Protein AF-A0A9E9C545-F1 (afdb_monomer_lite)

Sequence (46 aa):
MTIVQAMQGTIQFLAEAVTRLFSPSDDQYPAVGVQPFDGDAYSQWR

Organism: NCBI:txid2016057

Structure (mmCIF, N/CA/C/O backbone):
data_AF-A0A9E9C545-F1
#
_entry.id   AF-A0A9E9C545-F1
#
loop_
_atom_site.group_PDB
_atom_site.id
_atom_site.type_symbol
_atom_site.label_atom_id
_atom_site.label_alt_id
_atom_site.label_comp_id
_atom_site.label_asym_id
_atom_site.label_entity_id
_atom_site.label_seq_id
_atom_site.pdbx_PDB_ins_code
_atom_site.Cartn_x
_atom_site.Cartn_y
_atom_site.Cartn_z
_atom_site.occupancy
_atom_site.B_iso_or_equiv
_atom_site.auth_seq_id
_atom_site.auth_comp_id
_atom_site.auth_asym_id
_atom_site.auth_atom_id
_atom_site.pdbx_PDB_model_num
ATOM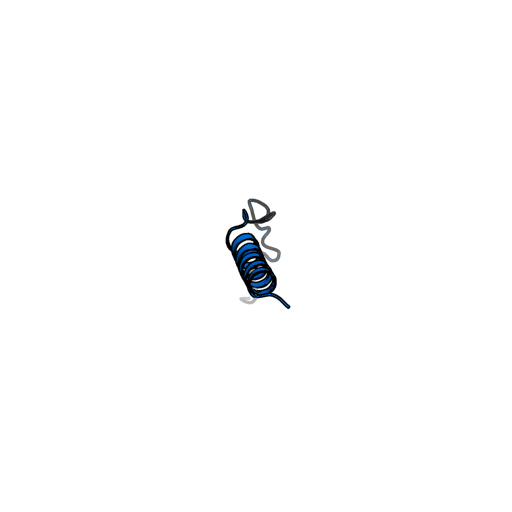 1 N N . MET A 1 1 ? -18.479 7.272 23.773 1.00 63.84 1 MET A N 1
ATOM 2 C CA . MET A 1 1 ? -18.317 6.420 22.578 1.00 63.84 1 MET A CA 1
ATOM 3 C C . MET A 1 1 ? -19.316 5.288 22.667 1.00 63.84 1 MET A C 1
ATOM 5 O O . MET A 1 1 ? -19.332 4.601 23.681 1.00 63.84 1 MET A O 1
ATOM 9 N N . THR A 1 2 ? -20.184 5.140 21.673 1.00 91.19 2 THR A N 1
ATOM 10 C CA . THR A 1 2 ? -21.137 4.022 21.614 1.00 91.19 2 THR A CA 1
ATOM 11 C C . THR A 1 2 ? -20.504 2.827 20.901 1.00 91.19 2 THR A C 1
ATOM 13 O O . THR A 1 2 ? -19.562 2.988 20.125 1.00 91.19 2 THR A O 1
ATOM 16 N N . ILE A 1 3 ? -21.031 1.620 21.131 1.00 89.50 3 ILE A N 1
ATOM 17 C CA . ILE A 1 3 ? -20.541 0.403 20.461 1.00 89.50 3 ILE A CA 1
ATOM 18 C C . ILE A 1 3 ? -20.645 0.525 18.928 1.00 89.50 3 ILE A C 1
ATOM 20 O O . ILE A 1 3 ? -19.768 0.074 18.201 1.00 89.50 3 ILE A O 1
ATOM 24 N N . VAL A 1 4 ? -21.674 1.233 18.448 1.00 93.62 4 VAL A N 1
ATOM 25 C CA . VAL A 1 4 ? -21.908 1.516 17.025 1.00 93.62 4 VAL A CA 1
ATOM 26 C C . VAL A 1 4 ? -20.788 2.378 16.440 1.00 93.62 4 VAL A C 1
ATOM 28 O O . VAL A 1 4 ? -20.290 2.081 15.359 1.00 93.62 4 VAL A O 1
ATOM 31 N N . GLN A 1 5 ? -20.352 3.410 17.169 1.00 88.50 5 GLN A N 1
ATOM 32 C CA . GLN A 1 5 ? -19.246 4.276 16.742 1.00 88.50 5 GLN A CA 1
ATOM 33 C C . GLN A 1 5 ? -17.919 3.510 16.672 1.00 88.50 5 GLN A C 1
ATOM 35 O O . GLN A 1 5 ? -17.146 3.704 15.738 1.00 88.50 5 GLN A O 1
ATOM 40 N N . ALA A 1 6 ? -17.666 2.608 17.626 1.00 91.25 6 ALA A N 1
ATOM 41 C CA . ALA A 1 6 ? -16.473 1.764 17.607 1.00 91.25 6 ALA A CA 1
ATOM 42 C C . ALA A 1 6 ? -16.471 0.808 16.399 1.00 91.25 6 ALA A C 1
ATOM 44 O O . ALA A 1 6 ? -15.466 0.704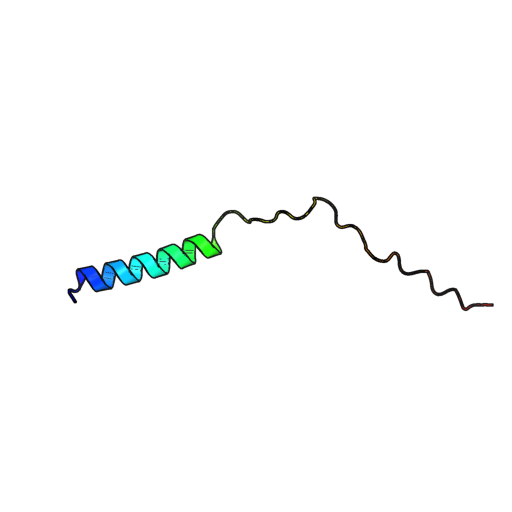 15.698 1.00 91.25 6 ALA A O 1
ATOM 45 N N . MET A 1 7 ? -17.612 0.174 16.104 1.00 94.75 7 MET A N 1
ATOM 46 C CA . MET A 1 7 ? -17.759 -0.715 14.945 1.00 94.75 7 MET A CA 1
ATOM 47 C C . MET A 1 7 ? -17.570 0.014 13.611 1.00 94.75 7 MET A C 1
ATOM 49 O O . MET A 1 7 ? -16.913 -0.519 12.720 1.00 94.75 7 MET A O 1
ATOM 53 N N . GLN A 1 8 ? -18.103 1.233 13.474 1.00 94.50 8 GLN A N 1
ATOM 54 C CA . GLN A 1 8 ? -17.890 2.057 12.278 1.00 94.50 8 GLN A CA 1
ATOM 55 C C . GLN A 1 8 ? -16.402 2.336 12.043 1.00 94.50 8 GLN A C 1
ATOM 57 O O . GLN A 1 8 ? -15.924 2.151 10.927 1.00 94.50 8 GLN A O 1
ATOM 62 N N . GLY A 1 9 ? -15.659 2.697 13.095 1.00 94.50 9 GLY A N 1
ATOM 63 C CA . GLY A 1 9 ? -14.214 2.917 12.996 1.00 94.50 9 GLY A CA 1
ATOM 64 C C . GLY A 1 9 ? -13.450 1.665 12.555 1.00 94.50 9 GLY A C 1
ATOM 65 O O . GLY A 1 9 ? -12.574 1.747 11.697 1.00 94.50 9 GLY A O 1
ATOM 66 N N . THR A 1 10 ? -13.813 0.490 13.078 1.00 95.25 10 THR A N 1
ATOM 67 C CA . THR A 1 10 ? -13.193 -0.784 12.673 1.00 95.25 10 THR A CA 1
ATOM 68 C C . THR A 1 10 ? -13.488 -1.134 11.216 1.00 95.25 10 THR A C 1
ATOM 70 O O . THR A 1 10 ? -12.577 -1.518 10.485 1.00 95.25 10 THR A O 1
ATOM 73 N N . ILE A 1 11 ? -14.743 -0.990 10.778 1.00 96.62 11 ILE A N 1
ATOM 74 C CA . ILE A 1 11 ? -15.135 -1.255 9.387 1.00 96.62 11 ILE A CA 1
ATOM 75 C C . ILE A 1 11 ? -14.383 -0.319 8.441 1.00 96.62 11 ILE A C 1
ATOM 77 O O . ILE A 1 11 ? -13.865 -0.778 7.426 1.00 96.62 11 ILE A O 1
ATOM 81 N N . GLN A 1 12 ? -14.277 0.964 8.788 1.00 96.25 12 GLN A N 1
ATOM 82 C CA . GLN A 1 12 ? -13.567 1.942 7.972 1.00 96.25 12 GLN A CA 1
ATOM 83 C C . GLN A 1 12 ? -12.071 1.624 7.861 1.00 96.25 12 GLN A C 1
ATOM 85 O O . GLN A 1 12 ? -11.541 1.580 6.754 1.00 96.25 12 GLN A O 1
ATOM 90 N N . PHE A 1 13 ? -11.418 1.287 8.976 1.00 95.94 13 PHE A N 1
ATOM 91 C CA . PHE A 1 13 ? -10.010 0.883 8.982 1.00 95.94 13 PHE A CA 1
ATOM 92 C C . PHE A 1 13 ? -9.742 -0.339 8.087 1.00 95.94 13 PHE A C 1
ATOM 94 O O . PHE A 1 13 ? -8.789 -0.358 7.306 1.00 95.94 13 PHE A O 1
ATOM 101 N N . LEU A 1 14 ? -10.602 -1.360 8.164 1.00 97.19 14 LEU A N 1
ATOM 102 C CA . LEU A 1 14 ? -10.480 -2.552 7.323 1.00 97.19 14 LEU A CA 1
ATOM 103 C C . LEU A 1 14 ? -10.763 -2.241 5.847 1.00 97.19 14 LEU A C 1
ATOM 105 O O . LEU A 1 14 ? -10.044 -2.726 4.978 1.00 97.19 14 LEU A O 1
ATOM 109 N N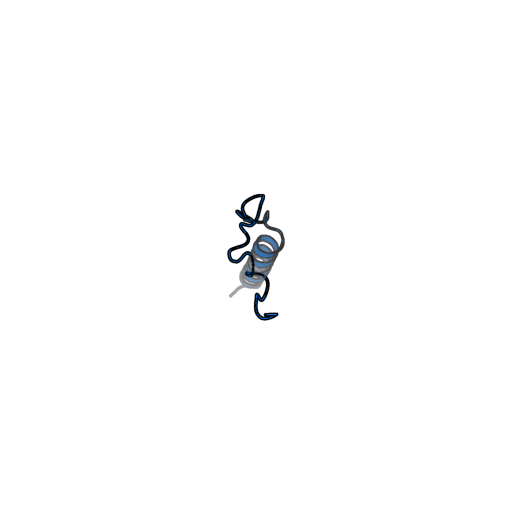 . ALA A 1 15 ? -11.772 -1.418 5.554 1.00 95.88 15 ALA A N 1
ATOM 110 C CA . ALA A 1 15 ? -12.115 -1.027 4.189 1.00 95.88 15 ALA A CA 1
ATOM 111 C C . ALA A 1 15 ? -10.980 -0.249 3.503 1.00 95.88 15 ALA A C 1
ATOM 113 O O . ALA A 1 15 ? -10.688 -0.496 2.332 1.00 95.88 15 ALA A O 1
ATOM 114 N N . GLU A 1 16 ? -10.299 0.641 4.226 1.00 94.50 16 GLU A N 1
ATOM 115 C CA . GLU A 1 16 ? -9.130 1.373 3.722 1.00 94.50 16 GLU A CA 1
ATOM 116 C C . GLU A 1 16 ? -7.962 0.429 3.408 1.00 94.50 16 GLU A C 1
ATOM 118 O O . GLU A 1 16 ? -7.360 0.518 2.335 1.00 94.50 16 GLU A O 1
ATOM 123 N N . ALA A 1 17 ? -7.677 -0.527 4.298 1.00 93.75 17 ALA A N 1
ATOM 124 C CA . ALA A 1 17 ? -6.637 -1.530 4.077 1.00 93.75 17 ALA A CA 1
ATOM 125 C C . ALA A 1 17 ? -6.940 -2.430 2.867 1.00 93.75 17 ALA A C 1
ATOM 127 O O . ALA A 1 17 ? -6.059 -2.672 2.041 1.00 93.75 17 ALA A O 1
ATOM 128 N N . VAL A 1 18 ? -8.191 -2.886 2.732 1.00 95.56 18 VAL A N 1
ATOM 129 C CA . VAL A 1 18 ? -8.651 -3.667 1.572 1.00 95.56 18 VAL A CA 1
ATOM 130 C C . VAL A 1 18 ? -8.508 -2.848 0.295 1.00 95.56 18 VAL A C 1
ATOM 132 O O . VAL A 1 18 ? -7.948 -3.336 -0.682 1.00 95.56 18 VAL A O 1
ATOM 135 N N . THR A 1 19 ? -8.948 -1.589 0.309 1.00 92.69 19 THR A N 1
ATOM 136 C CA . THR A 1 19 ? -8.850 -0.704 -0.859 1.00 92.69 19 THR A CA 1
ATOM 137 C C . THR A 1 19 ? -7.401 -0.508 -1.275 1.00 92.69 19 THR A C 1
ATOM 139 O O . THR A 1 19 ? -7.102 -0.578 -2.456 1.00 92.69 19 THR A O 1
ATOM 142 N N . ARG A 1 20 ? -6.481 -0.332 -0.324 1.00 88.81 20 ARG A N 1
ATOM 143 C CA . ARG A 1 20 ? -5.052 -0.185 -0.620 1.00 88.81 20 ARG A CA 1
ATOM 144 C C . ARG A 1 20 ? -4.409 -1.456 -1.180 1.00 88.81 20 ARG A C 1
ATOM 146 O O . ARG A 1 20 ? -3.499 -1.357 -1.993 1.00 88.81 20 ARG A O 1
ATOM 153 N N . LEU A 1 21 ? -4.816 -2.631 -0.699 1.00 91.19 21 LEU A N 1
ATOM 154 C CA . LEU A 1 21 ? -4.209 -3.903 -1.102 1.00 91.19 21 LEU A CA 1
ATOM 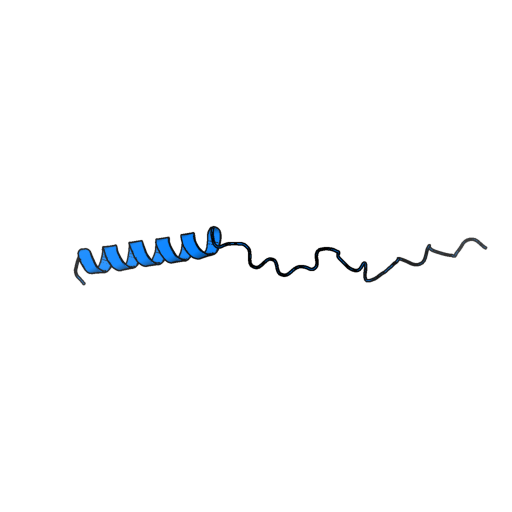155 C C . LEU A 1 21 ? -4.759 -4.419 -2.437 1.00 91.19 21 LEU A C 1
ATOM 157 O O . LEU A 1 21 ? -4.036 -5.060 -3.192 1.00 91.19 21 LEU A O 1
ATOM 161 N N . PHE A 1 22 ? -6.037 -4.157 -2.703 1.00 91.94 22 PHE A N 1
ATOM 162 C CA . PHE A 1 22 ? -6.761 -4.697 -3.852 1.00 91.94 22 PHE A CA 1
ATOM 163 C C . PHE A 1 22 ? -7.216 -3.623 -4.845 1.00 91.94 22 PHE A C 1
ATOM 165 O O . PHE A 1 22 ? -7.969 -3.936 -5.769 1.00 91.94 22 PHE A O 1
ATOM 172 N N . SER A 1 23 ? -6.794 -2.363 -4.684 1.00 86.94 23 SER A N 1
ATOM 173 C CA . SER A 1 23 ? -6.972 -1.366 -5.738 1.00 86.94 23 SER A CA 1
ATOM 174 C C . SER A 1 23 ? -6.289 -1.853 -7.014 1.00 86.94 23 SER A C 1
ATOM 176 O O . SER A 1 23 ? -5.239 -2.497 -6.928 1.00 86.94 23 SER A O 1
ATOM 178 N N . PRO A 1 24 ? -6.838 -1.522 -8.195 1.00 86.88 24 PRO A N 1
ATOM 179 C CA . PRO A 1 24 ? -6.111 -1.684 -9.443 1.00 86.88 24 PRO A CA 1
ATOM 180 C C . PRO A 1 24 ? -4.698 -1.127 -9.290 1.00 86.88 24 PRO A C 1
ATOM 182 O O . PRO A 1 24 ? -4.517 -0.055 -8.709 1.00 86.88 24 PRO A O 1
ATOM 185 N N . SER A 1 25 ? -3.715 -1.886 -9.765 1.00 75.50 25 SER A N 1
ATOM 186 C CA . SER A 1 25 ? -2.329 -1.454 -9.691 1.00 75.50 25 SER A CA 1
ATOM 187 C C . SER A 1 25 ? -2.174 -0.146 -10.462 1.00 75.50 25 SER A C 1
ATOM 189 O O . SER A 1 25 ? -2.532 -0.090 -11.639 1.00 75.50 25 SER A O 1
ATOM 191 N N . ASP A 1 26 ? -1.640 0.895 -9.822 1.00 71.94 26 ASP A N 1
ATOM 192 C CA . ASP A 1 26 ? -1.197 2.115 -10.513 1.00 71.94 26 ASP A CA 1
ATOM 193 C C . ASP A 1 26 ? 0.211 1.891 -11.084 1.00 71.94 26 ASP A C 1
ATOM 195 O O . ASP A 1 26 ? 1.140 2.675 -10.891 1.00 71.94 26 ASP A O 1
ATOM 199 N N . ASP A 1 27 ? 0.383 0.750 -11.753 1.00 71.69 27 ASP A N 1
ATOM 200 C CA . ASP A 1 27 ? 1.615 0.383 -12.434 1.00 71.69 27 ASP A CA 1
ATOM 201 C C . ASP A 1 27 ? 1.695 1.175 -13.740 1.00 71.69 27 ASP A C 1
ATOM 203 O O . ASP A 1 27 ? 1.509 0.646 -14.836 1.00 71.69 27 ASP A O 1
ATOM 207 N N . GLN A 1 28 ? 2.003 2.469 -13.635 1.00 76.25 28 GLN A N 1
ATOM 208 C CA . GLN A 1 28 ? 2.363 3.317 -14.779 1.00 76.25 28 GLN A CA 1
ATOM 209 C C . GLN A 1 28 ? 3.810 3.075 -15.217 1.00 76.25 28 GLN A C 1
ATOM 211 O O . GLN A 1 28 ? 4.552 4.002 -15.553 1.00 76.25 28 GLN A O 1
ATOM 216 N N . TYR A 1 29 ? 4.239 1.815 -15.199 1.00 77.69 29 TYR A N 1
ATOM 217 C CA . TYR A 1 29 ? 5.523 1.448 -15.757 1.00 77.69 29 TYR A CA 1
ATOM 218 C C . TYR A 1 29 ? 5.392 1.382 -17.280 1.00 77.69 29 TYR A C 1
ATOM 220 O O . TYR A 1 29 ? 4.420 0.826 -17.800 1.00 77.69 29 TYR A O 1
ATOM 228 N N . PRO A 1 30 ? 6.356 1.939 -18.025 1.00 77.69 30 PRO A N 1
ATOM 229 C CA . PRO A 1 30 ? 6.411 1.738 -19.461 1.00 77.69 30 PRO A CA 1
ATOM 230 C C . PRO A 1 30 ? 6.394 0.240 -19.787 1.00 77.69 30 PRO A C 1
ATOM 232 O O . PRO A 1 30 ? 7.034 -0.555 -19.100 1.00 77.69 30 PRO A O 1
ATOM 235 N N . ALA A 1 31 ? 5.715 -0.144 -20.872 1.00 77.69 31 ALA A N 1
ATOM 236 C CA . ALA A 1 31 ? 5.645 -1.540 -21.324 1.00 77.69 31 ALA A CA 1
ATOM 237 C C . ALA A 1 31 ? 7.029 -2.163 -21.604 1.00 77.69 31 ALA A C 1
ATOM 239 O O . ALA A 1 31 ? 7.159 -3.381 -21.700 1.00 77.69 31 ALA A O 1
ATOM 240 N N . VAL A 1 32 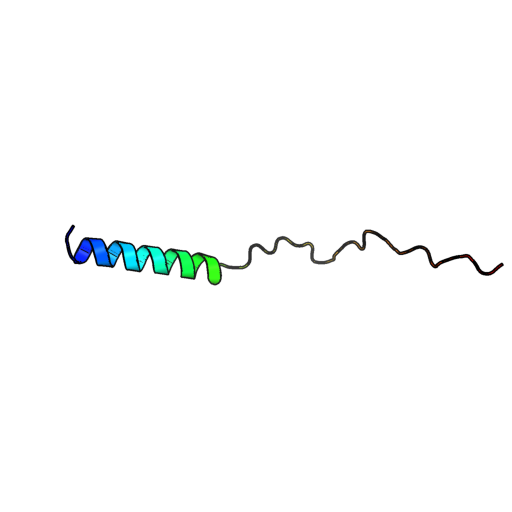? 8.059 -1.323 -21.739 1.00 78.38 32 VAL A N 1
ATOM 241 C CA . VAL A 1 32 ? 9.459 -1.711 -21.878 1.00 78.38 32 VAL A CA 1
ATOM 242 C C . VAL A 1 32 ? 10.317 -0.882 -20.925 1.00 78.38 32 VAL A C 1
ATOM 244 O O . VAL A 1 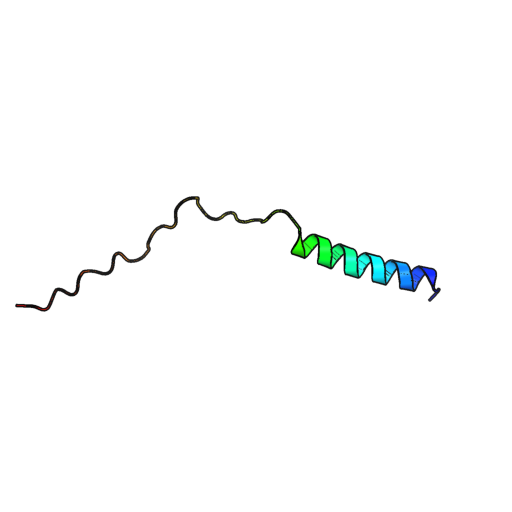32 ? 10.236 0.344 -20.904 1.00 78.38 32 VAL A O 1
ATOM 247 N N . GLY A 1 33 ? 11.163 -1.543 -20.137 1.00 74.62 33 GLY A N 1
ATOM 248 C CA . GLY A 1 33 ? 12.240 -0.856 -19.431 1.00 74.62 33 GLY A CA 1
ATOM 249 C C . GLY A 1 33 ? 13.306 -0.403 -20.428 1.00 74.62 33 GLY A C 1
ATOM 250 O O . GLY A 1 33 ? 13.627 -1.134 -21.363 1.00 74.62 33 GLY A O 1
ATOM 251 N N . VAL A 1 34 ? 13.875 0.786 -20.233 1.00 70.25 34 VAL A N 1
ATOM 252 C CA . VAL A 1 34 ? 15.121 1.161 -20.912 1.00 70.25 34 VAL A CA 1
ATOM 253 C C . VAL A 1 34 ? 16.258 0.651 -20.038 1.00 70.25 34 VAL A C 1
ATOM 255 O O . VAL A 1 34 ? 16.355 1.052 -18.879 1.00 70.25 34 VAL A O 1
ATOM 258 N N . GLN A 1 35 ? 17.088 -0.255 -20.557 1.00 75.06 35 GLN A N 1
ATOM 259 C CA . GLN A 1 35 ? 18.312 -0.684 -19.881 1.00 75.06 35 GLN A CA 1
ATOM 260 C C . GLN A 1 35 ? 19.257 0.534 -19.801 1.00 75.06 35 GLN A C 1
ATOM 262 O O . GLN A 1 35 ? 19.734 0.975 -20.843 1.00 75.06 35 GLN A O 1
ATOM 267 N N . PRO A 1 36 ? 19.505 1.135 -18.614 1.00 69.44 36 PRO A N 1
ATOM 268 C CA . PRO A 1 36 ? 20.249 2.400 -18.523 1.00 69.44 36 PRO A CA 1
ATOM 269 C C . PRO A 1 36 ? 21.742 2.230 -18.818 1.00 69.44 36 PRO A C 1
ATOM 271 O O . PRO A 1 36 ? 22.440 3.204 -19.081 1.00 69.44 36 PRO A O 1
ATOM 274 N N . PHE A 1 37 ? 22.221 0.989 -18.746 1.00 68.94 37 PHE A N 1
ATOM 275 C CA . PHE A 1 37 ? 23.594 0.605 -19.009 1.00 68.94 37 PHE A CA 1
ATOM 276 C C . PHE A 1 37 ? 23.560 -0.667 -19.854 1.00 68.94 37 PHE A C 1
ATOM 278 O O . PHE A 1 37 ? 23.288 -1.748 -19.328 1.00 68.94 37 PHE A O 1
ATOM 285 N N . ASP A 1 38 ? 23.841 -0.548 -21.149 1.00 67.31 38 ASP A N 1
ATOM 286 C CA . ASP A 1 38 ? 24.523 -1.637 -21.841 1.00 67.31 38 ASP A CA 1
ATOM 287 C C . ASP A 1 38 ? 25.925 -1.638 -21.243 1.00 67.31 38 ASP A C 1
ATOM 289 O O . ASP A 1 38 ? 26.697 -0.704 -21.453 1.00 67.31 38 ASP A O 1
ATOM 293 N N . GLY A 1 39 ? 26.213 -2.593 -20.358 1.00 67.69 39 GLY A N 1
ATOM 294 C CA . GLY A 1 39 ? 27.550 -2.699 -19.792 1.00 67.69 39 GLY A CA 1
ATOM 295 C C . GLY A 1 39 ? 28.531 -2.853 -20.945 1.00 67.69 39 GLY A C 1
ATOM 296 O O . GLY A 1 39 ? 28.459 -3.854 -21.658 1.00 67.69 39 GLY A O 1
ATOM 297 N N . ASP A 1 40 ? 29.417 -1.873 -21.144 1.00 69.12 40 ASP A N 1
ATOM 298 C CA . ASP A 1 40 ? 30.507 -2.015 -22.101 1.00 69.12 40 ASP A CA 1
ATOM 299 C C . ASP A 1 40 ? 31.206 -3.339 -21.794 1.00 69.12 40 ASP A C 1
ATOM 301 O O . ASP A 1 40 ? 31.652 -3.577 -20.664 1.00 69.12 40 ASP A O 1
ATOM 305 N N . ALA A 1 41 ? 31.245 -4.238 -22.781 1.00 67.12 41 ALA A N 1
ATOM 306 C CA . ALA A 1 41 ? 31.955 -5.494 -22.627 1.00 67.12 41 ALA A CA 1
ATOM 307 C C . ALA A 1 41 ? 33.384 -5.159 -22.184 1.00 67.12 41 ALA A C 1
ATOM 309 O O . ALA A 1 41 ? 34.070 -4.381 -22.847 1.00 67.12 41 ALA A O 1
ATOM 310 N N . TYR A 1 42 ? 33.811 -5.707 -21.043 1.00 66.06 42 TYR A N 1
ATOM 311 C CA . TYR A 1 42 ? 35.139 -5.459 -20.488 1.00 66.06 42 TYR A CA 1
ATOM 312 C C . TYR A 1 42 ? 36.205 -5.684 -21.572 1.00 66.06 42 TYR A C 1
ATOM 314 O O . TYR A 1 42 ? 36.448 -6.816 -21.988 1.00 66.06 42 TYR A O 1
ATOM 322 N N . SER A 1 43 ? 36.816 -4.600 -22.059 1.00 68.19 43 SER A N 1
ATOM 323 C CA . SER A 1 43 ? 37.671 -4.620 -23.254 1.00 68.19 43 SER A CA 1
ATOM 324 C C . SER A 1 43 ? 39.138 -4.943 -22.967 1.00 68.19 43 SER A C 1
ATOM 326 O O . SER A 1 43 ? 39.965 -4.889 -23.877 1.00 68.19 43 SER A O 1
ATOM 328 N N . GLN A 1 44 ? 39.499 -5.316 -21.736 1.00 65.12 44 GLN A N 1
ATOM 329 C CA . GLN A 1 44 ? 40.897 -5.608 -21.416 1.00 65.12 44 GLN A CA 1
ATOM 330 C C . GLN A 1 44 ? 41.239 -7.072 -21.695 1.00 65.12 44 GLN A C 1
ATOM 332 O O . GLN A 1 44 ? 41.332 -7.890 -20.785 1.00 65.12 44 GLN A O 1
ATOM 337 N N . TRP A 1 45 ? 41.455 -7.367 -22.976 1.00 59.53 45 TRP A N 1
ATOM 338 C CA . TRP A 1 45 ? 42.324 -8.454 -23.433 1.00 59.53 45 TRP A CA 1
ATOM 339 C C . TRP A 1 45 ? 43.050 -8.036 -24.720 1.00 59.53 45 TRP A C 1
ATOM 341 O O . TRP A 1 45 ? 42.839 -8.620 -25.785 1.00 59.53 45 TRP A O 1
ATOM 351 N N . ARG A 1 46 ? 43.907 -7.014 -24.632 1.00 50.50 46 ARG A N 1
ATOM 352 C CA . ARG A 1 46 ? 45.151 -6.952 -25.410 1.00 50.50 46 ARG A CA 1
ATOM 353 C C . ARG A 1 46 ? 46.155 -6.010 -24.762 1.00 50.50 46 ARG A C 1
ATOM 355 O O . ARG A 1 46 ? 45.729 -4.908 -24.361 1.00 50.50 46 ARG A O 1
#

pLDDT: mean 81.45, std 12.54, range [50.5, 97.19]

Radius of gyration: 25.04 Å; chains: 1; bounding box: 67×15×48 Å

Foldseek 3Di:
DDPVVVVVVVVVVVVVVCCVVPPDDPCPDPPDDDPPDPDDDPPPDD

Secondary structure (DSSP, 8-state):
--HHHHHHHHHHHHHHHHHHHHSPP-----SS---S----------